Protein AF-A0A932W1A1-F1 (afdb_monomer_lite)

pLDDT: mean 91.3, std 10.13, range [45.0, 98.31]

Secondary structure (DSSP, 8-state):
-PPPPP-GGGS-PPPHHHHTTEETTEEEEEEE---BTTB---EEEEEEESSBTTTBS-EEEEET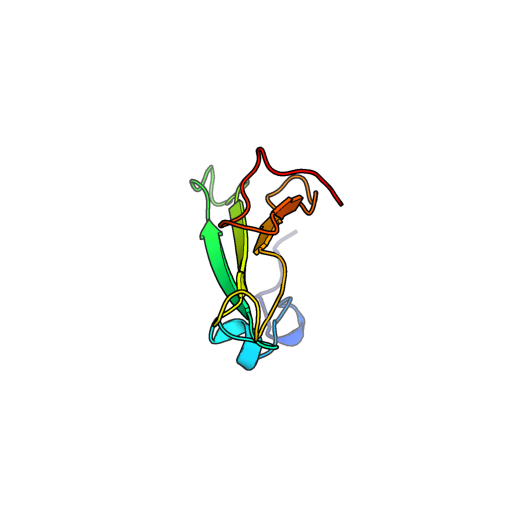T--EEEESSS---TTSEE-

Sequence (83 aa):
AAGAAPTAAAADLIDSVLAAGTKSGYTFTYTAGAAAAGTVPTYTLNGDPVTAGTTGQRHFFTDQSGVVRADPAAKATVASTPI

Radius of gyration: 15.46 Å; chains: 1; bounding box: 39×37×34 Å

Structure (mmCIF, N/CA/C/O backbone):
data_AF-A0A932W1A1-F1
#
_entry.id   AF-A0A932W1A1-F1
#
loop_
_atom_site.group_PDB
_atom_site.id
_atom_site.type_symbol
_atom_site.label_atom_id
_atom_site.label_alt_id
_atom_site.label_comp_id
_atom_site.label_asym_id
_atom_site.label_entity_id
_atom_site.label_seq_id
_atom_site.pdbx_PDB_ins_code
_atom_site.Cartn_x
_atom_site.Cartn_y
_atom_site.Cartn_z
_atom_site.occupancy
_atom_site.B_iso_or_equiv
_atom_site.auth_seq_id
_atom_site.auth_comp_id
_atom_site.auth_asym_id
_atom_site.auth_atom_id
_atom_site.pdbx_PDB_model_num
ATOM 1 N N . ALA A 1 1 ? 26.816 -15.519 -12.691 1.00 45.00 1 ALA A N 1
ATOM 2 C CA . ALA A 1 1 ? 26.346 -16.423 -11.625 1.00 45.00 1 ALA A CA 1
ATOM 3 C C . ALA A 1 1 ? 24.882 -16.742 -11.895 1.00 45.00 1 ALA A C 1
ATOM 5 O O . ALA A 1 1 ? 24.118 -15.805 -12.080 1.00 45.00 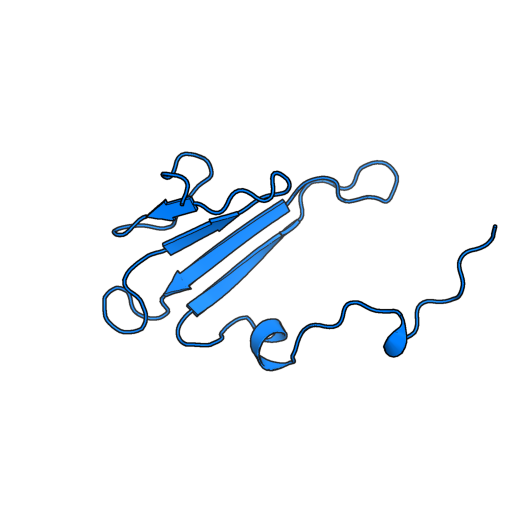1 ALA A O 1
ATOM 6 N N . ALA A 1 2 ? 24.504 -18.017 -12.013 1.00 56.00 2 ALA A N 1
ATOM 7 C CA . ALA A 1 2 ? 23.094 -18.399 -12.084 1.00 56.00 2 ALA A CA 1
ATOM 8 C C . ALA A 1 2 ? 22.507 -18.296 -10.668 1.00 56.00 2 ALA A C 1
ATOM 10 O O . ALA A 1 2 ? 23.083 -18.861 -9.738 1.00 56.00 2 ALA A O 1
ATOM 11 N N . GLY A 1 3 ? 21.436 -17.520 -10.488 1.00 63.28 3 GLY A N 1
ATOM 12 C CA . GLY A 1 3 ? 20.759 -17.409 -9.195 1.00 63.28 3 GLY A CA 1
ATOM 13 C C . GLY A 1 3 ? 20.212 -18.770 -8.765 1.00 63.28 3 GLY A C 1
ATOM 14 O O . GLY A 1 3 ? 19.698 -19.517 -9.597 1.00 63.28 3 GLY A O 1
ATOM 15 N N . ALA A 1 4 ? 20.353 -19.111 -7.483 1.00 72.88 4 ALA A N 1
ATOM 16 C CA . ALA A 1 4 ? 19.733 -20.310 -6.930 1.00 72.88 4 ALA A CA 1
ATOM 17 C C . ALA A 1 4 ? 18.206 -20.251 -7.112 1.00 72.88 4 ALA A C 1
ATOM 19 O O . ALA A 1 4 ? 17.620 -19.167 -7.121 1.00 72.88 4 ALA A O 1
ATOM 20 N N . ALA A 1 5 ? 17.564 -21.414 -7.252 1.00 74.19 5 ALA A N 1
ATOM 21 C CA . ALA A 1 5 ? 16.109 -21.482 -7.325 1.00 74.19 5 ALA A CA 1
ATOM 22 C C . ALA A 1 5 ? 15.494 -20.855 -6.056 1.00 74.19 5 ALA A C 1
ATOM 24 O O . ALA A 1 5 ? 15.976 -21.138 -4.954 1.00 74.19 5 ALA A O 1
ATOM 25 N N . PRO A 1 6 ? 14.456 -20.010 -6.182 1.00 70.94 6 PRO A N 1
ATOM 26 C CA . PRO A 1 6 ? 13.828 -19.383 -5.029 1.00 70.94 6 PRO A CA 1
ATOM 27 C C . PRO A 1 6 ? 13.256 -20.462 -4.105 1.00 70.94 6 PRO A C 1
ATOM 29 O O . PRO A 1 6 ? 12.562 -21.379 -4.542 1.00 70.94 6 PRO A O 1
ATOM 32 N N . THR A 1 7 ? 13.557 -20.355 -2.814 1.00 78.94 7 THR A N 1
ATOM 33 C CA . THR A 1 7 ? 12.987 -21.207 -1.762 1.00 78.94 7 THR A CA 1
ATOM 34 C C . THR A 1 7 ? 12.205 -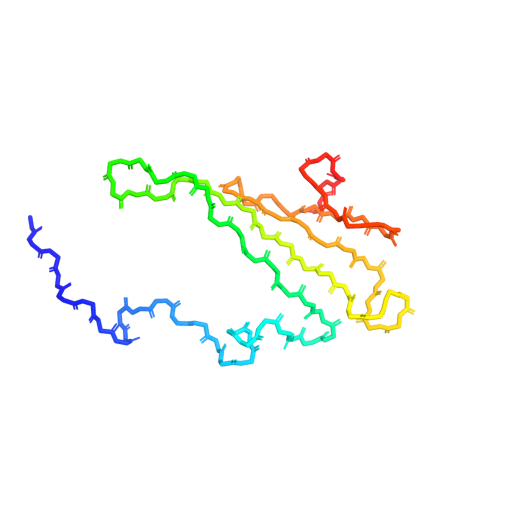20.333 -0.795 1.00 78.94 7 THR A C 1
ATOM 36 O O . THR A 1 7 ? 12.468 -19.140 -0.713 1.00 78.94 7 THR A O 1
ATOM 39 N N . ALA A 1 8 ? 11.289 -20.908 -0.015 1.00 74.94 8 ALA A N 1
ATOM 40 C CA . ALA A 1 8 ? 10.579 -20.163 1.029 1.00 74.94 8 ALA A CA 1
ATOM 41 C C . ALA A 1 8 ? 11.533 -19.503 2.049 1.00 74.94 8 ALA A C 1
ATOM 43 O O . ALA A 1 8 ? 11.241 -18.424 2.542 1.00 74.94 8 ALA A O 1
ATOM 44 N N . ALA A 1 9 ? 12.689 -20.120 2.326 1.00 74.44 9 ALA A N 1
ATOM 45 C CA . ALA A 1 9 ? 13.722 -19.559 3.203 1.00 74.44 9 ALA A CA 1
ATOM 46 C C . ALA A 1 9 ? 14.566 -18.457 2.533 1.00 74.44 9 ALA A C 1
ATOM 48 O O . ALA A 1 9 ? 15.224 -17.685 3.222 1.00 74.44 9 ALA A O 1
ATOM 49 N N . ALA A 1 10 ? 14.561 -18.401 1.200 1.00 71.00 10 ALA A N 1
ATOM 50 C CA . ALA A 1 10 ? 15.199 -17.360 0.396 1.00 71.00 10 ALA A CA 1
ATOM 51 C C . ALA A 1 10 ? 14.181 -16.349 -0.164 1.00 71.00 10 ALA A C 1
ATOM 53 O O . ALA A 1 10 ? 14.539 -15.517 -0.994 1.00 71.00 10 ALA A O 1
ATOM 54 N N . ALA A 1 11 ? 12.916 -16.454 0.245 1.00 69.31 11 ALA A N 1
ATOM 55 C CA . ALA A 1 11 ? 11.856 -15.528 -0.097 1.00 69.31 11 ALA A CA 1
ATOM 56 C C . ALA A 1 11 ? 11.635 -14.602 1.102 1.00 69.31 11 ALA A C 1
ATOM 58 O O . ALA A 1 11 ? 11.517 -15.075 2.232 1.00 69.31 11 ALA A O 1
ATOM 59 N N . ASP A 1 12 ? 11.558 -13.295 0.858 1.00 78.94 12 ASP A N 1
ATOM 60 C CA . ASP A 1 12 ? 11.193 -12.289 1.861 1.00 78.94 12 ASP A CA 1
ATOM 61 C C . ASP A 1 12 ? 9.693 -12.401 2.191 1.00 78.94 12 ASP A C 1
ATOM 63 O O . ASP A 1 12 ? 8.869 -11.567 1.810 1.00 78.94 12 ASP A O 1
ATOM 67 N N . LEU A 1 13 ? 9.315 -13.513 2.825 1.00 86.31 13 LEU A N 1
ATOM 68 C CA . LEU A 1 13 ? 7.928 -13.854 3.103 1.00 86.31 13 LEU A CA 1
ATOM 69 C C . LEU A 1 13 ? 7.323 -12.884 4.117 1.00 86.31 13 LEU A C 1
ATOM 71 O O . LEU A 1 13 ? 7.886 -12.613 5.177 1.00 86.31 13 LEU A O 1
ATOM 75 N N . ILE A 1 14 ? 6.115 -12.429 3.806 1.00 88.75 14 ILE A N 1
ATOM 76 C CA . ILE A 1 14 ? 5.246 -11.723 4.744 1.00 88.75 14 ILE A CA 1
ATOM 77 C C . ILE A 1 14 ? 4.344 -12.717 5.480 1.00 88.75 14 ILE A C 1
ATOM 79 O O . ILE A 1 14 ? 4.096 -13.827 5.005 1.00 88.75 14 ILE A O 1
ATOM 83 N N . ASP A 1 15 ? 3.826 -12.323 6.643 1.00 91.94 15 ASP A N 1
ATOM 84 C CA . ASP A 1 15 ? 2.880 -13.161 7.374 1.00 91.94 15 ASP A CA 1
ATOM 85 C C . ASP A 1 15 ? 1.531 -13.274 6.652 1.00 91.94 15 ASP A C 1
ATOM 87 O O . ASP A 1 15 ? 1.106 -12.378 5.919 1.00 91.94 15 ASP A O 1
ATOM 91 N N . SER A 1 16 ? 0.820 -14.371 6.911 1.00 91.56 16 SER A N 1
ATOM 92 C CA . SER A 1 16 ? -0.437 -14.694 6.231 1.00 91.56 16 SER A CA 1
ATOM 93 C C . SER A 1 16 ? -1.556 -13.678 6.471 1.00 91.56 16 SER A C 1
ATOM 95 O O . SER A 1 16 ? -2.406 -13.509 5.601 1.00 91.56 16 SER A O 1
ATOM 97 N N . VAL A 1 17 ? -1.565 -12.980 7.613 1.00 93.06 17 VAL A N 1
ATOM 98 C CA . VAL A 1 17 ? -2.589 -11.967 7.917 1.00 93.06 17 VAL A CA 1
ATOM 99 C C . VAL A 1 17 ? -2.349 -10.709 7.089 1.00 93.06 17 VAL A C 1
ATOM 101 O O . VAL A 1 17 ? -3.286 -10.174 6.503 1.00 93.06 17 VAL A O 1
ATOM 104 N N . LEU A 1 18 ?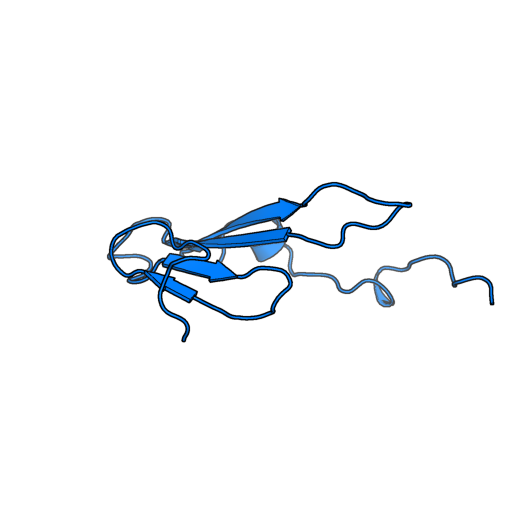 -1.095 -10.264 6.972 1.00 90.31 18 LEU A N 1
ATOM 105 C CA . LEU A 1 18 ? -0.756 -9.162 6.071 1.00 90.31 18 LEU A CA 1
ATOM 106 C C . LEU A 1 18 ? -1.014 -9.540 4.607 1.00 90.31 18 LEU A C 1
ATOM 108 O O . LEU A 1 18 ? -1.562 -8.734 3.860 1.00 90.31 18 LEU A O 1
ATOM 112 N N . ALA A 1 19 ? -0.684 -10.775 4.218 1.00 90.69 19 ALA A N 1
ATOM 113 C CA . ALA A 1 19 ? -0.950 -11.286 2.874 1.00 90.69 19 ALA A CA 1
ATOM 114 C C . ALA A 1 19 ? -2.451 -11.344 2.537 1.00 90.69 19 ALA A C 1
ATOM 116 O O . ALA A 1 19 ? -2.821 -11.211 1.373 1.00 90.69 19 ALA A O 1
ATOM 117 N N . ALA A 1 20 ? -3.319 -11.500 3.542 1.00 93.38 20 ALA A N 1
ATOM 118 C CA . ALA A 1 20 ? -4.770 -11.436 3.376 1.00 93.38 20 ALA A CA 1
ATOM 119 C C . ALA A 1 20 ? -5.299 -10.003 3.156 1.00 93.38 20 ALA A C 1
ATOM 121 O O . ALA A 1 20 ? -6.474 -9.827 2.843 1.00 93.38 20 ALA A O 1
ATOM 122 N N . GLY A 1 21 ? -4.451 -8.979 3.308 1.00 92.75 21 GLY A N 1
ATOM 123 C CA . GLY A 1 21 ? -4.756 -7.586 2.988 1.00 92.75 21 GLY A CA 1
ATOM 124 C C . GLY A 1 21 ? -5.251 -6.746 4.163 1.00 92.75 21 GLY A C 1
ATOM 125 O O . GLY A 1 21 ? -5.161 -5.527 4.092 1.00 92.75 21 GLY A O 1
ATOM 126 N N . THR A 1 22 ? -5.704 -7.335 5.273 1.00 96.62 22 THR A N 1
ATOM 127 C CA . THR A 1 22 ? -6.137 -6.573 6.457 1.00 96.62 22 THR A CA 1
ATOM 128 C C . THR A 1 22 ? -5.377 -7.012 7.696 1.00 96.62 22 THR A C 1
ATOM 130 O O . THR A 1 22 ? -5.443 -8.168 8.106 1.00 96.62 22 THR A O 1
ATOM 133 N N . LYS A 1 23 ? -4.688 -6.070 8.342 1.00 95.31 23 LYS A N 1
ATOM 134 C CA . LYS A 1 23 ? -3.916 -6.327 9.559 1.00 95.31 23 LYS A CA 1
ATOM 135 C C . LYS A 1 23 ? -3.948 -5.120 10.488 1.00 95.31 23 LYS A C 1
ATOM 137 O O . LYS A 1 23 ? -3.890 -3.980 10.043 1.00 95.31 23 LYS A O 1
ATOM 142 N N . SER A 1 24 ? -4.055 -5.375 11.792 1.00 95.19 24 SER A N 1
ATOM 143 C CA . SER A 1 24 ? -4.028 -4.338 12.839 1.00 95.19 24 SER A CA 1
ATOM 144 C C . SER A 1 24 ? -5.041 -3.197 12.642 1.00 95.19 24 SER A C 1
ATOM 146 O O . SER A 1 24 ? -4.763 -2.062 13.008 1.00 95.19 24 SER A O 1
ATOM 148 N N . GLY A 1 25 ? -6.208 -3.479 12.053 1.00 96.31 25 GLY A N 1
ATOM 149 C CA . GLY A 1 25 ? -7.241 -2.465 11.803 1.00 96.31 25 GLY A CA 1
ATOM 150 C C . GLY A 1 25 ? -7.048 -1.640 10.525 1.00 96.31 25 GLY A C 1
ATOM 151 O O . GLY A 1 25 ? -7.807 -0.694 10.305 1.00 96.31 25 GLY A O 1
ATOM 152 N N . TYR A 1 26 ? -6.085 -2.012 9.678 1.00 97.69 26 TYR A N 1
ATOM 153 C CA . TYR A 1 26 ? -5.795 -1.368 8.398 1.00 97.69 26 TYR A CA 1
ATOM 154 C C . TYR A 1 26 ? -5.929 -2.343 7.237 1.00 97.69 26 TYR A C 1
ATOM 156 O O . TYR A 1 26 ? -5.530 -3.502 7.340 1.00 97.69 26 TYR A O 1
ATOM 164 N N . THR A 1 27 ? -6.450 -1.844 6.123 1.00 97.81 27 THR A N 1
ATOM 165 C CA . THR A 1 27 ? -6.432 -2.501 4.821 1.00 97.81 27 THR A CA 1
ATOM 166 C C . THR A 1 27 ? -5.228 -2.004 4.034 1.00 97.81 27 THR A C 1
ATOM 168 O O . THR A 1 27 ? -5.052 -0.802 3.835 1.00 97.81 27 THR A O 1
ATOM 171 N N . PHE A 1 28 ? -4.403 -2.940 3.586 1.00 97.50 28 PHE A N 1
ATOM 172 C CA . PHE A 1 28 ? -3.215 -2.701 2.792 1.00 97.50 28 PHE A CA 1
ATOM 173 C C . PHE A 1 28 ? -3.527 -2.939 1.321 1.00 97.50 28 PHE A C 1
ATOM 175 O O . PHE A 1 28 ? -3.945 -4.026 0.929 1.00 97.50 28 PHE A O 1
ATOM 182 N N . THR A 1 29 ? -3.306 -1.918 0.498 1.00 97.12 29 THR A N 1
ATOM 183 C CA . THR A 1 29 ? -3.483 -2.005 -0.954 1.00 97.12 29 THR A CA 1
ATOM 184 C C . THR A 1 29 ? -2.145 -1.778 -1.631 1.00 97.12 29 THR A C 1
ATOM 186 O O . THR A 1 29 ? -1.628 -0.661 -1.626 1.00 97.12 29 THR A O 1
ATOM 189 N N . TYR A 1 30 ? -1.590 -2.837 -2.215 1.00 95.25 30 TYR A N 1
ATOM 190 C CA . TYR A 1 30 ? -0.398 -2.776 -3.054 1.00 95.25 30 TYR A CA 1
ATOM 191 C C . TYR A 1 30 ? -0.803 -2.677 -4.526 1.00 95.25 30 TYR A C 1
ATOM 193 O O . TYR A 1 30 ? -1.694 -3.386 -4.990 1.00 95.25 30 TYR A O 1
ATOM 201 N N . THR A 1 31 ? -0.146 -1.804 -5.278 1.00 96.19 31 THR A N 1
ATOM 202 C CA . THR A 1 31 ? -0.291 -1.715 -6.732 1.00 96.19 31 THR A CA 1
ATOM 203 C C . THR A 1 31 ? 1.094 -1.660 -7.351 1.00 96.19 31 THR A C 1
ATOM 205 O O . THR A 1 31 ? 1.858 -0.725 -7.110 1.00 96.19 31 THR A O 1
ATOM 208 N N . ALA A 1 32 ? 1.419 -2.684 -8.136 1.00 95.62 32 ALA A N 1
ATOM 209 C CA . ALA A 1 32 ? 2.639 -2.730 -8.924 1.00 95.62 32 ALA A CA 1
ATOM 210 C C . ALA A 1 32 ? 2.576 -1.699 -10.058 1.00 95.62 32 ALA A C 1
ATOM 212 O O . ALA A 1 32 ? 1.537 -1.521 -10.696 1.00 95.62 32 ALA A O 1
ATOM 213 N N . GLY A 1 33 ? 3.700 -1.040 -10.326 1.00 94.31 33 GLY A N 1
ATOM 214 C CA . GLY A 1 33 ? 3.884 -0.242 -11.528 1.00 94.31 33 GLY A CA 1
ATOM 215 C C . GLY A 1 33 ? 4.066 -1.100 -12.781 1.00 94.31 33 GLY A C 1
ATOM 216 O O . GLY A 1 33 ? 3.978 -2.329 -12.756 1.00 94.31 33 GLY A O 1
ATOM 217 N N . ALA A 1 34 ? 4.346 -0.441 -13.905 1.00 94.06 34 ALA A N 1
ATOM 218 C CA . ALA A 1 34 ? 4.600 -1.132 -15.164 1.00 94.06 34 ALA A CA 1
ATOM 219 C C . ALA A 1 34 ? 5.897 -1.951 -15.098 1.00 94.06 34 ALA A C 1
ATOM 221 O O . ALA A 1 34 ? 6.943 -1.445 -14.687 1.00 94.06 34 ALA A O 1
ATOM 222 N N . ALA A 1 35 ? 5.838 -3.203 -15.554 1.00 94.12 35 ALA A N 1
ATOM 223 C CA . ALA A 1 35 ? 7.031 -4.021 -15.708 1.00 94.12 35 ALA A CA 1
ATOM 224 C C . ALA A 1 35 ? 7.899 -3.491 -16.863 1.00 94.12 35 ALA A C 1
ATOM 226 O O . ALA A 1 35 ? 7.410 -3.252 -17.966 1.00 94.12 35 ALA A O 1
ATOM 227 N N . ALA A 1 36 ? 9.198 -3.355 -16.620 1.00 91.44 36 ALA A N 1
ATOM 228 C CA . ALA A 1 36 ? 10.205 -2.976 -17.598 1.00 91.44 36 ALA A CA 1
ATOM 229 C C . ALA A 1 36 ? 11.353 -3.990 -17.550 1.00 91.44 36 ALA A C 1
ATOM 231 O O . ALA A 1 36 ? 11.962 -4.201 -16.503 1.00 91.44 36 ALA A O 1
ATOM 232 N N . ALA A 1 37 ? 11.632 -4.637 -18.686 1.00 89.50 37 ALA A N 1
ATOM 233 C CA . ALA A 1 37 ? 12.703 -5.632 -18.825 1.00 89.50 37 ALA A CA 1
ATOM 234 C C . ALA A 1 37 ? 12.667 -6.769 -17.776 1.00 89.50 37 ALA A C 1
ATOM 236 O O . ALA A 1 37 ? 13.707 -7.238 -17.324 1.00 89.50 37 ALA A O 1
ATOM 237 N N . GLY A 1 38 ? 11.466 -7.219 -17.391 1.00 87.94 38 GLY A N 1
ATOM 238 C CA . GLY A 1 38 ? 11.282 -8.290 -16.402 1.00 87.94 38 GLY A CA 1
ATOM 239 C C . GLY A 1 38 ? 11.312 -7.830 -14.941 1.00 87.94 38 GLY A C 1
ATOM 240 O O . GLY A 1 38 ? 11.172 -8.662 -14.049 1.00 87.94 38 GLY A O 1
ATOM 241 N N . THR A 1 39 ? 11.431 -6.525 -14.692 1.00 89.56 39 THR A N 1
ATOM 242 C CA . THR A 1 39 ? 11.476 -5.938 -13.346 1.00 89.56 39 THR A CA 1
ATOM 243 C C . THR A 1 39 ? 10.321 -4.958 -13.155 1.00 89.56 39 THR A C 1
ATOM 245 O O . THR A 1 39 ? 9.907 -4.301 -14.105 1.00 89.56 39 THR A O 1
ATOM 248 N N . VAL A 1 40 ? 9.810 -4.816 -11.931 1.00 93.31 40 VAL A N 1
ATOM 249 C CA . VAL A 1 40 ? 8.812 -3.795 -11.570 1.00 93.31 40 VAL A CA 1
ATOM 250 C C . VAL A 1 40 ? 9.514 -2.711 -10.740 1.00 93.31 40 VAL A C 1
ATOM 252 O O . VAL A 1 40 ? 9.755 -2.929 -9.555 1.00 93.31 40 VAL A O 1
ATOM 255 N N . PRO A 1 41 ? 9.908 -1.568 -11.337 1.00 93.75 41 PRO A N 1
ATOM 256 C CA . PRO A 1 41 ? 10.734 -0.567 -10.658 1.00 93.75 41 PRO A CA 1
ATOM 257 C C . PRO A 1 41 ? 9.939 0.380 -9.752 1.00 93.75 41 PRO A C 1
ATOM 259 O O . PRO A 1 41 ? 10.529 1.090 -8.942 1.00 93.75 41 PRO A O 1
ATOM 262 N N . THR A 1 42 ? 8.617 0.440 -9.911 1.00 95.94 42 THR A N 1
ATOM 263 C CA . THR A 1 42 ? 7.752 1.363 -9.175 1.00 95.94 42 THR A CA 1
ATOM 264 C C . THR A 1 42 ? 6.581 0.629 -8.553 1.00 95.94 42 THR A C 1
ATOM 266 O O . THR A 1 42 ? 6.137 -0.409 -9.046 1.00 95.94 42 THR A O 1
ATOM 269 N N . TYR A 1 43 ? 6.072 1.169 -7.454 1.00 96.06 43 TYR A N 1
ATOM 270 C CA . TYR A 1 43 ? 4.877 0.657 -6.802 1.00 96.06 43 TYR A CA 1
ATOM 271 C C . TYR A 1 43 ? 4.206 1.761 -5.998 1.00 96.06 43 TYR A C 1
ATOM 273 O O . TYR A 1 43 ? 4.823 2.768 -5.661 1.00 96.06 43 TYR A O 1
ATOM 281 N N . THR A 1 44 ? 2.955 1.528 -5.628 1.00 97.56 44 THR A N 1
ATOM 282 C CA . THR A 1 44 ? 2.296 2.275 -4.558 1.00 97.56 44 THR A CA 1
ATOM 283 C C . THR A 1 44 ? 1.767 1.307 -3.521 1.00 97.56 44 THR A C 1
ATOM 285 O O . THR A 1 44 ? 1.202 0.268 -3.864 1.00 97.56 44 THR A O 1
ATOM 288 N N . LEU A 1 45 ? 1.923 1.661 -2.254 1.00 97.44 45 LEU A N 1
ATOM 289 C CA . LEU A 1 45 ? 1.361 0.935 -1.132 1.00 97.44 45 LEU A CA 1
ATOM 290 C C . LEU A 1 45 ? 0.571 1.911 -0.269 1.00 97.44 45 LEU A C 1
ATOM 292 O O . LEU A 1 45 ? 1.099 2.925 0.186 1.00 97.44 45 LEU A O 1
ATOM 296 N N . ASN A 1 46 ? -0.689 1.579 -0.024 1.00 98.25 46 ASN A N 1
ATOM 297 C CA . ASN A 1 46 ? -1.543 2.300 0.902 1.00 98.25 46 ASN A CA 1
ATOM 298 C C . ASN A 1 46 ? -1.866 1.442 2.118 1.00 98.25 46 ASN A C 1
ATOM 300 O O . ASN A 1 46 ? -2.055 0.235 1.985 1.00 98.25 46 ASN A O 1
ATOM 304 N N . GLY A 1 47 ? -1.964 2.088 3.277 1.00 98.00 47 GLY A N 1
ATOM 305 C CA . GLY A 1 47 ? -2.529 1.518 4.494 1.00 98.00 47 GLY A CA 1
ATOM 306 C C . GLY A 1 47 ? -3.667 2.406 4.972 1.00 98.00 47 GLY A C 1
ATOM 307 O O . GLY A 1 47 ? -3.419 3.494 5.491 1.00 98.00 47 GLY A O 1
ATOM 308 N N . ASP A 1 48 ? -4.902 1.950 4.800 1.00 98.00 48 ASP A N 1
ATOM 309 C CA . ASP A 1 48 ? -6.108 2.711 5.122 1.00 98.00 48 ASP A CA 1
ATOM 310 C C . ASP A 1 48 ? -6.834 2.065 6.312 1.00 98.00 48 ASP A C 1
ATOM 312 O O . ASP A 1 48 ? -7.006 0.844 6.314 1.00 98.00 48 ASP A O 1
ATOM 316 N N . PRO A 1 49 ? -7.261 2.818 7.341 1.00 97.69 49 PRO A N 1
ATOM 317 C CA . PRO A 1 49 ? -8.033 2.245 8.434 1.00 97.69 49 PRO A CA 1
ATOM 318 C C . PRO A 1 49 ? -9.327 1.629 7.895 1.00 97.69 49 PRO A C 1
ATOM 320 O O . PRO A 1 49 ? -10.032 2.247 7.101 1.00 97.69 49 PRO A O 1
ATOM 323 N N . VAL A 1 50 ? -9.656 0.418 8.353 1.00 96.88 50 VAL A N 1
ATOM 324 C CA . VAL A 1 50 ? -10.915 -0.269 8.008 1.00 96.88 50 VAL A CA 1
ATOM 325 C C . VAL A 1 50 ? -12.127 0.603 8.360 1.00 96.88 50 VAL A C 1
ATOM 327 O O . VAL A 1 50 ? -13.041 0.737 7.553 1.00 96.88 50 VAL A O 1
ATOM 330 N N . THR A 1 51 ? -12.095 1.242 9.533 1.00 95.31 51 THR A N 1
ATOM 331 C CA . THR A 1 51 ? -13.059 2.265 9.945 1.00 95.31 51 THR A CA 1
ATOM 332 C C . THR A 1 51 ? -12.295 3.501 10.405 1.00 95.31 51 THR A C 1
ATOM 334 O O . THR A 1 51 ? -11.713 3.514 11.497 1.00 95.31 51 THR A O 1
ATOM 337 N N . ALA A 1 52 ? -12.292 4.547 9.575 1.00 93.62 52 ALA A N 1
ATOM 338 C CA . ALA A 1 52 ? -11.624 5.810 9.880 1.00 93.62 52 ALA A CA 1
ATOM 339 C C . ALA A 1 52 ? -12.110 6.399 11.216 1.00 93.62 52 ALA A C 1
ATOM 341 O O . ALA A 1 52 ? -13.304 6.413 11.513 1.00 93.62 52 ALA A O 1
ATOM 342 N N . GLY A 1 53 ? -11.167 6.847 12.045 1.00 91.56 53 GLY A N 1
ATOM 343 C CA . GLY A 1 53 ? -11.437 7.390 13.378 1.00 91.56 53 GLY A CA 1
ATOM 344 C C . GLY A 1 53 ? -11.740 6.345 14.459 1.00 91.56 53 GLY A C 1
ATOM 345 O O . GLY A 1 53 ? -11.986 6.722 15.599 1.00 91.56 53 GLY A O 1
ATOM 346 N N . THR A 1 54 ? -11.752 5.047 14.126 1.00 94.25 54 THR A N 1
ATOM 347 C CA . THR A 1 54 ? -11.955 3.954 15.097 1.00 94.25 54 THR A CA 1
ATOM 348 C C . THR A 1 54 ? -10.813 2.946 15.063 1.00 94.25 54 THR A C 1
ATOM 350 O O . THR A 1 54 ? -10.160 2.721 16.077 1.00 94.25 54 THR A O 1
ATOM 353 N N . THR A 1 55 ? -10.540 2.340 13.903 1.00 94.56 55 THR A N 1
ATOM 354 C CA . THR A 1 55 ? -9.440 1.368 13.761 1.00 94.56 55 THR A CA 1
ATOM 355 C C . THR A 1 55 ? -8.110 2.038 13.419 1.00 94.56 55 THR A C 1
ATOM 357 O O . THR A 1 55 ? -7.058 1.407 13.485 1.00 94.56 55 THR A O 1
ATOM 360 N N . GLY A 1 56 ? -8.149 3.329 13.083 1.00 94.44 56 GLY A N 1
ATOM 361 C CA . GLY A 1 56 ? -6.982 4.162 12.845 1.00 94.44 56 GLY A CA 1
ATOM 362 C C . GLY A 1 56 ? -7.350 5.619 12.573 1.00 94.44 56 GLY A C 1
ATOM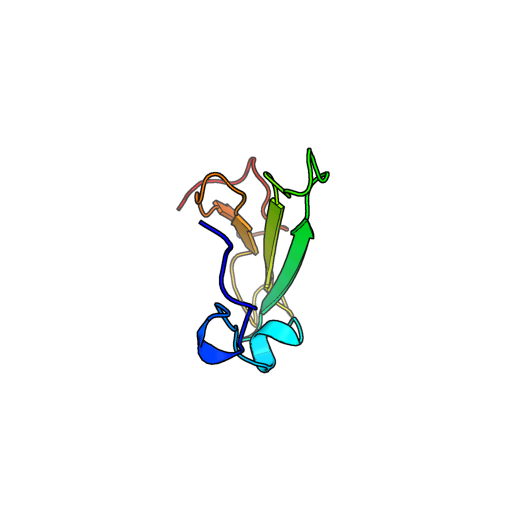 363 O O . GLY A 1 56 ? -8.444 5.920 12.098 1.00 94.44 56 GLY A O 1
ATOM 364 N N . GLN A 1 57 ? -6.416 6.521 12.883 1.00 94.88 57 GLN A N 1
ATOM 365 C CA . GLN A 1 57 ? -6.603 7.976 12.765 1.00 94.88 57 GLN A CA 1
ATOM 366 C C . GLN A 1 57 ? -5.990 8.582 11.501 1.00 94.88 57 GLN A C 1
ATOM 368 O O . GLN A 1 57 ? -6.227 9.747 11.211 1.00 94.88 57 GLN A O 1
ATOM 373 N N . ARG A 1 58 ? -5.120 7.843 10.811 1.00 96.56 58 ARG A N 1
ATOM 374 C CA . ARG A 1 58 ? -4.359 8.333 9.660 1.00 96.56 58 ARG A CA 1
ATOM 375 C C . ARG A 1 58 ? -4.394 7.292 8.564 1.00 96.56 58 ARG A C 1
ATOM 377 O O . ARG A 1 58 ? -4.356 6.108 8.857 1.00 96.56 58 ARG A O 1
ATOM 384 N N . HIS A 1 59 ? -4.407 7.747 7.330 1.00 98.06 59 HIS A N 1
ATOM 385 C CA . HIS A 1 59 ? -4.142 6.962 6.140 1.00 98.06 59 HIS A CA 1
ATOM 386 C C . HIS A 1 59 ? -2.660 7.079 5.806 1.00 98.06 59 HIS A C 1
ATOM 388 O O . HIS A 1 59 ? -2.066 8.136 6.022 1.00 98.06 59 HIS A O 1
ATOM 394 N N . PHE A 1 60 ? -2.070 6.017 5.265 1.00 98.19 60 PHE A N 1
ATOM 395 C CA . PHE A 1 60 ? -0.651 5.969 4.930 1.00 98.19 60 PHE A CA 1
ATOM 396 C C . PHE A 1 60 ? -0.424 5.672 3.454 1.00 98.19 60 PHE A C 1
ATOM 398 O O . PHE A 1 60 ? -1.208 4.971 2.809 1.00 98.19 60 PHE A O 1
ATOM 405 N N . PHE A 1 61 ? 0.674 6.207 2.933 1.00 98.31 61 PHE A N 1
ATOM 406 C CA . PHE A 1 61 ? 1.140 5.981 1.573 1.00 98.31 61 PHE A CA 1
ATOM 407 C C . PHE A 1 61 ? 2.657 5.834 1.557 1.00 98.31 61 PHE A C 1
ATOM 409 O O . PHE A 1 61 ? 3.365 6.575 2.239 1.00 98.31 61 PHE A O 1
ATOM 416 N N . THR A 1 62 ? 3.154 4.916 0.739 1.00 98.19 62 THR A N 1
ATOM 417 C CA . THR A 1 62 ? 4.563 4.862 0.358 1.00 98.19 62 THR A CA 1
ATOM 418 C C . THR A 1 62 ? 4.715 4.318 -1.061 1.00 98.19 62 THR A C 1
ATOM 420 O O . THR A 1 62 ? 3.821 3.654 -1.591 1.00 98.19 62 THR A O 1
ATOM 423 N N . ASP A 1 63 ? 5.847 4.617 -1.679 1.00 97.38 63 ASP A N 1
ATOM 424 C CA . ASP A 1 63 ? 6.235 4.184 -3.018 1.00 97.38 63 ASP A CA 1
ATOM 425 C C . ASP A 1 63 ? 7.717 3.774 -3.024 1.00 97.38 63 ASP A C 1
ATOM 427 O O . ASP A 1 63 ? 8.358 3.707 -1.972 1.00 97.38 63 ASP A O 1
ATOM 431 N N . GLN A 1 64 ? 8.285 3.522 -4.205 1.00 96.25 64 GLN A N 1
ATOM 432 C CA . GLN A 1 64 ? 9.687 3.118 -4.360 1.00 96.25 64 GLN A CA 1
ATOM 433 C C . GLN A 1 64 ? 10.725 4.117 -3.813 1.00 96.25 64 GLN A C 1
ATOM 435 O O . GLN A 1 64 ? 11.902 3.773 -3.743 1.00 96.25 64 GLN A O 1
ATOM 440 N N . SER A 1 65 ? 10.334 5.341 -3.431 1.00 95.56 65 SER A N 1
ATOM 441 C CA . SER A 1 65 ? 11.237 6.267 -2.733 1.00 95.56 65 SER A CA 1
ATOM 442 C C . SER A 1 65 ? 11.510 5.858 -1.282 1.00 95.56 65 SER A C 1
ATOM 444 O O . SER A 1 65 ? 12.457 6.358 -0.678 1.00 95.56 65 SER A O 1
ATOM 446 N N . GLY A 1 66 ? 10.673 4.988 -0.706 1.00 93.50 66 GLY A N 1
ATOM 447 C CA . GLY A 1 66 ? 10.726 4.598 0.703 1.00 93.50 66 GLY A CA 1
ATOM 448 C C . GLY A 1 66 ? 10.200 5.663 1.671 1.00 93.50 66 GLY A C 1
ATOM 449 O O . GLY A 1 66 ? 10.167 5.424 2.876 1.00 93.50 66 GLY A O 1
ATOM 450 N N . VAL A 1 67 ? 9.760 6.826 1.177 1.00 97.50 67 VAL A N 1
ATOM 451 C CA . VAL A 1 67 ? 9.154 7.864 2.017 1.00 97.50 67 VAL A CA 1
ATOM 452 C C . VAL A 1 67 ? 7.758 7.417 2.434 1.00 97.50 67 VAL A C 1
ATOM 454 O O . VAL A 1 67 ? 6.929 7.064 1.590 1.00 97.50 67 VAL A O 1
ATOM 457 N N . VAL A 1 68 ? 7.485 7.456 3.737 1.00 97.69 68 VAL A N 1
ATOM 458 C CA . VAL A 1 68 ? 6.140 7.246 4.273 1.00 97.69 68 VAL A CA 1
ATOM 459 C C . VAL A 1 68 ? 5.456 8.599 4.404 1.00 97.69 68 VAL A C 1
ATOM 461 O O . VAL A 1 68 ? 6.035 9.573 4.881 1.00 97.69 68 VAL A O 1
ATOM 464 N N . ARG A 1 69 ? 4.209 8.665 3.953 1.00 98.31 69 ARG A N 1
ATOM 465 C CA . ARG A 1 69 ? 3.365 9.858 3.998 1.00 98.31 69 ARG A CA 1
ATOM 466 C C . ARG A 1 69 ? 2.075 9.531 4.718 1.00 98.31 69 ARG A C 1
ATOM 468 O O . ARG A 1 69 ? 1.621 8.386 4.668 1.00 98.31 69 ARG A O 1
ATOM 475 N N . ALA A 1 70 ? 1.481 10.531 5.359 1.00 97.31 70 ALA A N 1
ATOM 476 C CA . ALA A 1 70 ? 0.232 10.354 6.080 1.00 97.31 70 ALA A CA 1
ATOM 477 C C . ALA A 1 70 ? -0.778 11.471 5.807 1.00 97.31 70 ALA A C 1
ATOM 479 O O . ALA A 1 70 ? -0.407 12.625 5.596 1.00 97.31 70 ALA A O 1
ATOM 480 N N . ASP A 1 71 ? -2.058 11.115 5.866 1.00 96.81 71 ASP A N 1
ATOM 481 C CA . ASP A 1 71 ? -3.184 12.043 5.789 1.00 96.81 71 ASP A CA 1
ATOM 482 C C . ASP A 1 71 ? -4.244 11.650 6.838 1.00 96.81 71 ASP A C 1
ATOM 484 O O . ASP A 1 71 ? -4.591 10.472 6.935 1.00 96.81 71 ASP A O 1
ATOM 488 N N . PRO A 1 72 ? -4.718 12.571 7.696 1.00 94.25 72 PRO A N 1
ATOM 489 C CA . PRO A 1 72 ? -5.663 12.242 8.762 1.00 94.25 72 PRO A CA 1
ATOM 490 C C . PRO A 1 72 ? -7.127 12.138 8.305 1.00 94.25 72 PRO A C 1
ATOM 492 O O . PRO A 1 72 ? -7.954 11.654 9.072 1.00 94.25 72 PRO A O 1
ATOM 495 N N . ALA A 1 73 ? -7.474 12.629 7.113 1.00 91.62 73 ALA A N 1
ATOM 496 C CA . ALA A 1 73 ? -8.864 12.807 6.690 1.00 91.62 73 ALA A CA 1
ATOM 497 C C . ALA A 1 73 ? -9.246 11.948 5.481 1.00 91.62 73 ALA 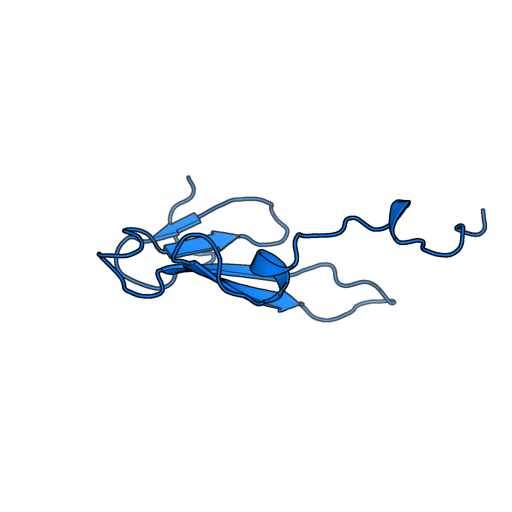A C 1
ATOM 499 O O . ALA A 1 73 ? -10.403 11.548 5.355 1.00 91.62 73 ALA A O 1
ATOM 500 N N . ALA A 1 74 ? -8.298 11.686 4.584 1.00 94.06 74 ALA A N 1
ATOM 501 C CA . ALA A 1 74 ? -8.542 10.950 3.354 1.00 94.06 74 ALA A CA 1
ATOM 502 C C . ALA A 1 74 ? -7.384 10.009 3.028 1.00 94.06 74 ALA A C 1
ATOM 504 O O . ALA A 1 74 ? -6.321 10.058 3.640 1.00 94.06 74 ALA A O 1
ATOM 505 N N . LYS A 1 75 ? -7.585 9.161 2.016 1.00 95.69 75 LYS A N 1
ATOM 506 C CA . LYS A 1 75 ? -6.549 8.261 1.511 1.00 95.69 75 LYS A CA 1
ATOM 507 C C . LYS A 1 75 ? -5.279 9.046 1.164 1.00 95.69 75 LYS A C 1
ATOM 509 O O . LYS A 1 75 ? -5.305 9.933 0.311 1.00 95.69 75 LYS A O 1
ATOM 514 N N . ALA A 1 76 ? -4.168 8.685 1.801 1.00 97.50 76 ALA A N 1
ATOM 515 C CA . ALA A 1 76 ? -2.890 9.341 1.571 1.00 97.50 76 ALA A CA 1
ATOM 516 C C . ALA A 1 76 ? -2.372 9.080 0.147 1.00 97.50 76 ALA A C 1
ATOM 518 O O . ALA A 1 76 ? -2.591 8.018 -0.448 1.00 97.50 76 ALA A O 1
ATOM 519 N N . THR A 1 77 ? -1.649 10.057 -0.392 1.00 97.06 77 THR A N 1
ATOM 520 C CA . THR A 1 77 ? -1.078 10.026 -1.742 1.00 97.06 77 THR A CA 1
ATOM 521 C C . THR A 1 77 ? 0.389 10.447 -1.719 1.00 97.06 77 THR A C 1
ATOM 523 O O . THR A 1 77 ? 0.921 10.862 -0.688 1.00 97.06 77 THR A O 1
ATOM 526 N N . VAL A 1 78 ? 1.041 10.424 -2.883 1.00 96.56 78 VAL A N 1
ATOM 527 C CA . VAL A 1 78 ? 2.393 10.978 -3.054 1.00 96.56 78 VAL A CA 1
ATOM 528 C C . VAL A 1 78 ? 2.478 12.474 -2.710 1.00 96.56 78 VAL A C 1
ATOM 530 O O . VAL A 1 78 ? 3.554 12.963 -2.384 1.00 96.56 78 VAL A O 1
ATOM 533 N N . ALA A 1 79 ? 1.360 13.206 -2.742 1.00 96.38 79 ALA A N 1
ATOM 534 C CA . ALA A 1 79 ? 1.312 14.618 -2.370 1.00 96.38 79 ALA A CA 1
ATOM 535 C C . ALA A 1 79 ? 1.108 14.843 -0.860 1.00 96.38 79 ALA A C 1
ATOM 537 O O . ALA A 1 79 ? 1.275 15.966 -0.390 1.00 96.38 79 ALA A O 1
ATOM 538 N N . SER A 1 80 ? 0.762 13.802 -0.095 1.00 97.25 80 SER A N 1
ATOM 539 C CA . SER A 1 80 ? 0.554 13.908 1.352 1.00 97.25 80 SER A CA 1
ATOM 540 C C . SER A 1 80 ? 1.865 14.192 2.092 1.00 97.25 80 SER A C 1
ATOM 542 O O . SER A 1 80 ? 2.964 13.904 1.601 1.00 97.25 80 SER A O 1
ATOM 544 N N . THR A 1 81 ? 1.748 14.752 3.294 1.00 96.00 81 THR A N 1
ATOM 545 C CA . THR A 1 81 ? 2.892 15.176 4.107 1.00 96.00 81 THR A CA 1
ATOM 546 C C . THR A 1 81 ? 3.753 13.973 4.520 1.00 96.00 81 THR A C 1
ATOM 548 O O . THR A 1 81 ? 3.205 12.992 5.036 1.00 96.00 81 THR A O 1
ATOM 551 N N . PRO A 1 82 ? 5.083 14.020 4.303 1.00 96.31 82 PRO A N 1
ATOM 552 C CA . PRO A 1 82 ? 6.013 13.018 4.823 1.00 96.31 82 PRO A CA 1
ATOM 553 C C . PRO A 1 82 ? 6.002 12.951 6.353 1.00 96.31 82 PRO A C 1
ATOM 555 O O . PRO A 1 82 ? 5.756 13.967 7.009 1.00 96.31 82 PRO A O 1
ATOM 558 N N . ILE A 1 83 ? 6.307 11.775 6.903 1.00 94.00 83 ILE A N 1
ATOM 559 C CA . ILE A 1 83 ? 6.477 11.550 8.347 1.00 94.00 83 ILE A CA 1
ATOM 560 C C . ILE A 1 83 ? 7.839 10.954 8.683 1.00 94.00 83 ILE A C 1
ATOM 562 O O . ILE A 1 83 ? 8.406 10.253 7.816 1.00 94.00 83 ILE A O 1
#

Foldseek 3Di:
DDDDDDDPVNDPDDDPCVVVQDDQQWGKDKDFDDDDPNDGQKIKIKTHGPDQPPSDQWIWIDMNVRFIFIDRPDHDDPPGHTD